Protein AF-A0A2G6JJT1-F1 (afdb_monomer_lite)

Secondary structure (DSSP, 8-state):
------B--SHHHHHHHHH-TT-EEEEEE-TTS-SHHHHHHHHHH--BTTEEEEEES-GGGS-HHHHHHHT--TTEEEEEEE-TTS-EEEEEEEEGGGGB-TTSSB-HHHHHHHHHHHTT-

pLDDT: mean 90.71, std 10.09, range [40.19, 97.75]

Foldseek 3Di:
DDQPQAEDPALVSVVVQQLQLQAKEKEFACCPPLRVLQQVCCSVPVDDPRYHYYYYPDPVRDDPVCCVQQVDDNFKMWIWAADPVSHIDTQHMDGSVQQADPVGTGDPVSSVVSSVSRDVD

Sequence (121 aa):
MEASMVFIANRAEFDAYLDDPDLTLLLCFDGQGRGRPIHDLAERKLKEPWRVVLLMDDVSLLRKQERENWGADNDGYIVLGVNLKGQRVFVESGGLDALSLARGGPSILRIRQAFARGDQA

Structure (mmCIF, N/CA/C/O backbone):
data_AF-A0A2G6JJT1-F1
#
_entry.id   A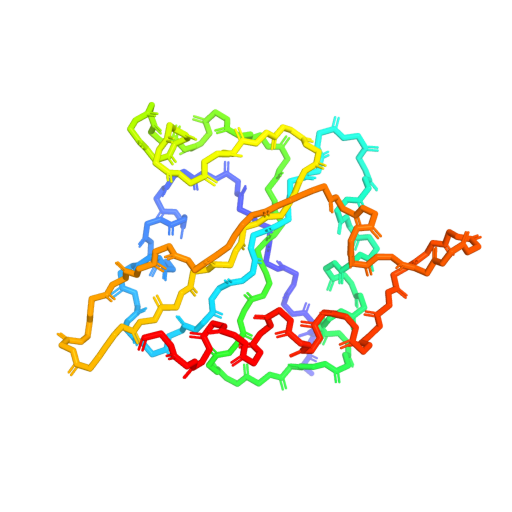F-A0A2G6JJT1-F1
#
loop_
_atom_site.group_PDB
_atom_site.id
_atom_site.type_symbol
_atom_site.label_atom_id
_atom_site.label_alt_id
_atom_site.label_comp_id
_atom_site.label_asym_id
_atom_site.label_entity_id
_atom_site.label_seq_id
_atom_site.pdbx_PDB_ins_code
_atom_site.Cartn_x
_atom_site.Cartn_y
_atom_site.Cartn_z
_atom_site.occupancy
_atom_site.B_iso_or_equiv
_atom_site.auth_seq_id
_atom_site.auth_comp_id
_atom_site.auth_asym_id
_atom_site.auth_atom_id
_atom_site.pdbx_PDB_model_num
ATOM 1 N N . MET A 1 1 ? -15.831 11.595 -12.457 1.00 40.41 1 MET A N 1
ATOM 2 C CA . MET A 1 1 ? -15.155 11.409 -11.158 1.00 40.41 1 MET A CA 1
ATOM 3 C C . MET A 1 1 ? -13.684 11.238 -11.447 1.00 40.41 1 MET A C 1
ATOM 5 O O . MET A 1 1 ? -13.323 10.275 -12.115 1.00 40.41 1 MET A O 1
ATOM 9 N N . GLU A 1 2 ? -12.886 12.227 -11.065 1.00 40.19 2 GLU A N 1
ATOM 10 C CA . GLU A 1 2 ? -11.435 12.226 -11.248 1.00 40.19 2 GLU A CA 1
ATOM 11 C C . GLU A 1 2 ? -10.800 11.074 -10.455 1.00 40.19 2 GLU A C 1
ATOM 13 O O . GLU A 1 2 ? -11.336 10.623 -9.437 1.00 40.19 2 GLU A O 1
ATOM 18 N N . ALA A 1 3 ? -9.694 10.533 -10.967 1.00 42.25 3 ALA A N 1
ATOM 19 C CA . ALA A 1 3 ? -8.867 9.608 -10.206 1.00 42.25 3 ALA A CA 1
ATOM 20 C C . ALA A 1 3 ? -8.355 10.369 -8.979 1.00 42.25 3 ALA A C 1
ATOM 22 O O . ALA A 1 3 ? -7.717 11.409 -9.131 1.00 42.25 3 ALA A O 1
ATOM 23 N N . SER A 1 4 ? -8.689 9.897 -7.779 1.00 51.88 4 SER A N 1
ATOM 24 C CA . SER A 1 4 ? -8.167 10.498 -6.559 1.00 51.88 4 SER A CA 1
ATOM 25 C C . SER A 1 4 ? -6.725 10.033 -6.450 1.00 51.88 4 SER A C 1
ATOM 27 O O . SER A 1 4 ? -6.482 8.898 -6.065 1.00 51.88 4 SER A O 1
ATOM 29 N N . MET A 1 5 ? -5.778 10.869 -6.871 1.00 69.94 5 MET A N 1
ATOM 30 C CA . MET A 1 5 ? -4.359 10.611 -6.647 1.00 69.94 5 MET A CA 1
ATOM 31 C C . MET A 1 5 ? -4.120 10.676 -5.139 1.00 69.94 5 MET A C 1
ATOM 33 O O . MET A 1 5 ? -4.139 11.770 -4.574 1.00 69.94 5 MET A O 1
ATOM 37 N N . VAL A 1 6 ? -3.954 9.528 -4.478 1.00 86.94 6 VAL A N 1
ATOM 38 C CA . VAL A 1 6 ? -3.702 9.513 -3.035 1.00 86.94 6 VAL A CA 1
ATOM 39 C C . VAL A 1 6 ? -2.204 9.622 -2.799 1.00 86.94 6 VAL A C 1
ATOM 41 O O . VAL A 1 6 ? -1.470 8.643 -2.656 1.00 86.94 6 VAL A O 1
ATOM 44 N N . PHE A 1 7 ? -1.766 10.873 -2.789 1.00 90.12 7 PHE A N 1
ATOM 45 C CA . PHE A 1 7 ? -0.439 11.258 -2.358 1.00 90.12 7 PHE A CA 1
ATOM 46 C C . PHE A 1 7 ? -0.464 11.582 -0.868 1.00 90.12 7 PHE A C 1
ATOM 48 O O . PHE A 1 7 ? -1.278 12.391 -0.427 1.00 90.12 7 PHE A O 1
ATOM 55 N N . ILE A 1 8 ? 0.426 10.963 -0.101 1.00 91.56 8 ILE A N 1
ATOM 56 C CA . ILE A 1 8 ? 0.543 11.204 1.334 1.00 91.56 8 ILE A CA 1
ATOM 57 C C . ILE A 1 8 ? 1.631 12.246 1.563 1.00 91.56 8 ILE A C 1
ATOM 59 O O . ILE A 1 8 ? 2.823 11.956 1.448 1.00 91.56 8 ILE A O 1
ATOM 63 N N . ALA A 1 9 ? 1.213 13.462 1.911 1.00 87.69 9 ALA A N 1
ATOM 64 C CA . ALA A 1 9 ? 2.130 14.576 2.140 1.00 87.69 9 ALA A CA 1
ATOM 65 C C . ALA A 1 9 ? 2.553 14.701 3.610 1.00 87.69 9 ALA A C 1
ATOM 67 O O . ALA A 1 9 ? 3.556 15.344 3.924 1.00 87.69 9 ALA A O 1
ATOM 68 N N . ASN A 1 10 ? 1.772 14.134 4.532 1.00 92.25 10 ASN A N 1
ATOM 69 C CA . ASN A 1 10 ? 2.032 14.249 5.959 1.00 92.25 10 ASN A CA 1
ATOM 70 C C . ASN A 1 10 ? 1.538 13.040 6.758 1.00 92.25 10 ASN A C 1
ATOM 72 O O . ASN A 1 10 ? 0.792 12.183 6.286 1.00 92.25 10 ASN A O 1
ATOM 76 N N . ARG A 1 11 ? 1.968 12.999 8.021 1.00 93.81 11 ARG A N 1
ATOM 77 C CA . ARG A 1 11 ? 1.665 11.900 8.930 1.00 93.81 11 ARG A CA 1
ATOM 78 C C . ARG A 1 11 ? 0.184 11.787 9.289 1.00 93.81 11 ARG A C 1
ATOM 80 O O . ARG A 1 11 ? -0.305 10.674 9.419 1.00 93.81 11 ARG A O 1
ATOM 87 N N . ALA A 1 12 ? -0.505 12.910 9.475 1.00 94.06 12 ALA A N 1
ATOM 88 C CA . ALA A 1 12 ? -1.899 12.902 9.911 1.00 94.06 12 ALA A CA 1
ATOM 89 C C . ALA A 1 12 ? -2.817 12.294 8.840 1.00 94.06 12 ALA A C 1
ATOM 91 O O . ALA A 1 12 ? -3.700 11.507 9.165 1.00 94.06 12 ALA A O 1
ATOM 92 N N . GLU A 1 13 ? -2.562 12.599 7.565 1.00 93.69 13 GLU A N 1
ATOM 93 C CA . GLU A 1 13 ? -3.230 11.948 6.433 1.00 93.69 13 GLU A CA 1
ATOM 94 C C . GLU A 1 13 ? -2.963 10.446 6.414 1.00 93.69 13 GLU A C 1
ATOM 96 O O . GLU A 1 13 ? -3.892 9.660 6.261 1.00 93.69 13 GLU A O 1
ATOM 101 N N . PHE A 1 14 ? -1.706 10.040 6.606 1.00 95.19 14 PHE A N 1
ATOM 102 C CA . PHE A 1 14 ? -1.356 8.625 6.644 1.00 95.19 14 PHE A CA 1
ATOM 103 C C . PHE A 1 14 ? -2.053 7.878 7.788 1.00 95.19 14 PHE A C 1
ATOM 105 O O . PHE A 1 14 ? -2.596 6.797 7.568 1.00 95.19 14 PHE A O 1
ATOM 112 N N . ASP A 1 15 ? -2.076 8.467 8.986 1.00 95.88 15 ASP A N 1
ATOM 113 C CA . ASP A 1 15 ? -2.732 7.887 10.160 1.00 95.88 15 ASP A CA 1
ATOM 114 C C . ASP A 1 15 ? -4.236 7.664 9.909 1.00 95.88 15 ASP A C 1
ATOM 116 O O . ASP A 1 15 ? -4.756 6.619 10.285 1.00 95.88 15 ASP A O 1
ATOM 120 N N . ALA A 1 16 ? -4.916 8.550 9.169 1.00 94.81 16 ALA A N 1
ATOM 121 C CA . ALA A 1 16 ? -6.323 8.353 8.807 1.00 94.81 16 ALA A CA 1
ATOM 122 C C . ALA A 1 16 ? -6.561 7.091 7.953 1.00 94.81 16 ALA A C 1
ATOM 124 O O . ALA A 1 16 ? -7.558 6.402 8.149 1.00 94.81 16 ALA A O 1
ATOM 125 N N . TYR A 1 17 ? -5.644 6.756 7.037 1.00 95.12 17 TYR A N 1
ATOM 126 C CA . TYR A 1 17 ? -5.723 5.503 6.274 1.00 95.12 17 TYR A CA 1
ATOM 127 C C . TYR A 1 17 ? -5.364 4.282 7.125 1.00 95.12 17 TYR A C 1
ATOM 129 O O . TYR A 1 17 ? -5.929 3.206 6.930 1.00 95.12 17 TYR A O 1
ATOM 137 N N . LEU A 1 18 ? -4.415 4.423 8.055 1.00 95.12 18 LEU A N 1
ATOM 138 C CA . LEU A 1 18 ? -4.038 3.335 8.959 1.00 95.12 18 LEU A CA 1
ATOM 139 C C . LEU A 1 18 ? -5.179 2.945 9.900 1.00 95.12 18 LEU A C 1
ATOM 141 O O . LEU A 1 18 ? -5.346 1.748 10.154 1.00 95.12 18 LEU A O 1
ATOM 145 N N . ASP A 1 19 ? -5.927 3.940 10.378 1.00 94.88 19 ASP A N 1
ATOM 146 C CA . ASP A 1 19 ? -7.032 3.793 11.327 1.00 94.88 19 ASP A CA 1
ATOM 147 C C . ASP A 1 19 ? -8.320 3.252 10.684 1.00 94.88 19 ASP A C 1
ATOM 149 O O . ASP A 1 19 ? -9.207 2.797 11.406 1.00 94.88 19 ASP A O 1
ATOM 153 N N . ASP A 1 20 ? -8.430 3.265 9.352 1.00 95.00 20 ASP A N 1
ATOM 154 C CA . ASP A 1 20 ? -9.573 2.692 8.641 1.00 95.00 20 ASP A CA 1
ATOM 155 C C . ASP A 1 20 ? -9.460 1.151 8.586 1.00 95.00 20 ASP A C 1
ATOM 157 O O . ASP A 1 20 ? -8.542 0.619 7.940 1.00 95.00 20 ASP A O 1
ATOM 161 N N . PRO A 1 21 ? -10.358 0.407 9.265 1.00 93.88 21 PRO A N 1
ATOM 162 C CA . PRO A 1 21 ? -10.291 -1.049 9.348 1.00 93.88 21 PRO A CA 1
ATOM 163 C C . PRO A 1 21 ? -10.811 -1.748 8.086 1.00 93.88 21 PRO A C 1
ATOM 165 O O . PRO A 1 21 ? -10.648 -2.961 7.965 1.00 93.88 21 PRO A O 1
ATOM 168 N N . ASP A 1 22 ? -11.422 -1.020 7.153 1.00 93.56 22 ASP A N 1
ATOM 169 C CA . ASP A 1 22 ? -11.990 -1.601 5.939 1.00 93.56 22 ASP A CA 1
ATOM 170 C C . ASP A 1 22 ? -11.007 -1.544 4.761 1.00 93.56 22 ASP A C 1
ATOM 172 O O . ASP A 1 22 ? -11.277 -2.110 3.703 1.00 93.56 22 ASP A O 1
ATOM 176 N N . LEU A 1 23 ? -9.854 -0.882 4.918 1.00 95.81 23 LEU A N 1
ATOM 177 C CA . LEU A 1 23 ? -8.903 -0.678 3.827 1.00 95.81 23 LEU A CA 1
ATOM 178 C C . LEU A 1 23 ? -7.758 -1.687 3.836 1.00 95.81 23 LEU A C 1
ATOM 180 O O . LEU A 1 23 ? -6.994 -1.775 4.797 1.00 95.81 23 LEU A O 1
ATOM 184 N N . THR A 1 24 ? -7.523 -2.326 2.698 1.00 96.81 24 THR A N 1
ATOM 185 C CA . THR A 1 24 ? -6.223 -2.891 2.334 1.00 96.81 24 THR A CA 1
ATOM 186 C C . THR A 1 24 ? -5.374 -1.803 1.681 1.00 96.81 24 THR A C 1
ATOM 188 O O . THR A 1 24 ? -5.781 -1.191 0.689 1.00 96.81 24 THR A O 1
ATOM 191 N N . LEU A 1 25 ? -4.170 -1.582 2.208 1.00 97.06 25 LEU A N 1
ATOM 192 C CA . LEU A 1 25 ? -3.264 -0.538 1.739 1.00 97.06 25 LEU A CA 1
ATOM 193 C C . LEU A 1 25 ? -2.072 -1.144 1.004 1.00 97.06 25 LEU A C 1
ATOM 195 O O . LEU A 1 25 ? -1.430 -2.076 1.490 1.00 97.06 25 LEU A O 1
ATOM 199 N N . LEU A 1 26 ? -1.736 -0.553 -0.137 1.00 97.00 26 LEU A N 1
ATOM 200 C CA . LEU A 1 26 ? -0.456 -0.742 -0.806 1.00 97.00 26 LEU A CA 1
ATOM 201 C C . LEU A 1 26 ? 0.303 0.584 -0.757 1.00 97.00 26 LEU A C 1
ATOM 203 O O . LEU A 1 26 ? -0.066 1.538 -1.437 1.00 97.00 26 LEU A O 1
ATOM 207 N N . LEU A 1 27 ? 1.363 0.645 0.040 1.00 95.88 27 LEU A N 1
ATOM 208 C CA . LEU A 1 27 ? 2.259 1.796 0.100 1.00 95.88 27 LEU A CA 1
ATOM 209 C C . LEU A 1 27 ? 3.310 1.645 -0.994 1.00 95.88 27 LEU A C 1
ATOM 211 O O . LEU A 1 27 ? 3.923 0.586 -1.105 1.00 95.88 27 LEU A O 1
ATOM 215 N N . CYS A 1 28 ? 3.530 2.685 -1.787 1.00 95.06 28 CYS A N 1
ATOM 216 C CA . CYS A 1 28 ? 4.623 2.778 -2.748 1.00 95.06 28 CYS A CA 1
ATOM 217 C C . CYS A 1 28 ? 5.501 3.968 -2.368 1.00 95.06 28 CYS A C 1
ATOM 219 O O . CYS A 1 28 ? 5.004 5.093 -2.286 1.00 95.06 28 CYS A O 1
ATOM 221 N N . PHE A 1 29 ? 6.794 3.727 -2.158 1.00 90.94 29 PHE A N 1
ATOM 222 C CA . PHE A 1 29 ? 7.745 4.786 -1.830 1.00 90.94 29 PHE A CA 1
ATOM 223 C C . PHE A 1 29 ? 8.369 5.349 -3.106 1.00 90.94 29 PHE A C 1
ATOM 225 O O . PHE A 1 29 ? 8.869 4.602 -3.946 1.00 90.94 29 PHE A O 1
ATOM 232 N N . ASP A 1 30 ? 8.322 6.668 -3.268 1.00 82.38 30 ASP A N 1
ATOM 233 C CA . ASP A 1 30 ? 8.697 7.364 -4.497 1.00 82.38 30 ASP A CA 1
ATOM 234 C C . ASP A 1 30 ? 10.005 8.150 -4.374 1.00 82.38 30 ASP A C 1
ATOM 236 O O . ASP A 1 30 ? 10.199 9.157 -5.052 1.00 82.38 30 ASP A O 1
ATOM 240 N N . GLY A 1 31 ? 10.961 7.668 -3.574 1.00 71.00 31 GLY A N 1
ATOM 241 C CA . GLY A 1 31 ? 12.242 8.355 -3.360 1.00 71.00 31 GLY A CA 1
ATOM 242 C C . GLY A 1 31 ? 13.059 8.608 -4.640 1.00 71.00 31 GLY A C 1
ATOM 243 O O . GLY A 1 31 ? 14.044 9.345 -4.608 1.00 71.00 31 GLY A O 1
ATOM 244 N N . GLN A 1 32 ? 12.672 7.999 -5.771 1.00 76.44 32 GLN A N 1
ATOM 245 C CA . GLN A 1 32 ? 13.291 8.169 -7.091 1.00 76.44 32 GLN A CA 1
ATOM 246 C C . GLN A 1 32 ? 12.284 8.226 -8.263 1.00 76.44 32 GLN A C 1
ATOM 248 O O . GLN A 1 32 ? 12.679 8.003 -9.409 1.00 76.44 32 GLN A O 1
ATOM 253 N N . GLY A 1 33 ? 10.991 8.475 -8.022 1.00 78.88 33 GLY A N 1
ATOM 254 C CA . GLY A 1 33 ? 9.982 8.529 -9.098 1.00 78.88 33 GLY A CA 1
ATOM 255 C C . GLY A 1 33 ? 9.528 7.161 -9.644 1.00 78.88 33 GLY A C 1
ATOM 256 O O . GLY A 1 33 ? 8.869 7.090 -10.687 1.00 78.88 33 GLY A O 1
ATOM 257 N N . ARG A 1 34 ? 9.919 6.056 -8.991 1.00 82.19 34 ARG A N 1
ATOM 258 C CA . ARG A 1 34 ? 9.618 4.676 -9.415 1.00 82.19 34 ARG A CA 1
ATOM 259 C C . ARG A 1 34 ? 8.285 4.143 -8.892 1.00 82.19 34 ARG A C 1
ATOM 261 O O . ARG A 1 34 ? 7.739 3.216 -9.493 1.00 82.19 34 ARG A O 1
ATOM 268 N N . GLY A 1 35 ? 7.747 4.718 -7.819 1.00 89.19 35 GLY A N 1
ATOM 269 C CA . GLY A 1 35 ? 6.468 4.309 -7.236 1.00 89.19 35 GLY A CA 1
ATOM 270 C C . GLY A 1 35 ? 5.283 4.823 -8.050 1.00 89.19 35 GLY A C 1
ATOM 271 O O . GLY A 1 35 ? 4.273 4.132 -8.209 1.00 89.19 35 GLY A O 1
ATOM 272 N N . ARG A 1 36 ? 5.427 6.009 -8.653 1.00 91.44 36 ARG A N 1
ATOM 273 C CA . ARG A 1 36 ? 4.342 6.686 -9.372 1.00 91.44 36 ARG A CA 1
ATOM 274 C C . ARG A 1 36 ? 3.701 5.865 -10.503 1.00 91.44 36 ARG A C 1
ATOM 276 O O . ARG A 1 36 ? 2.474 5.782 -10.533 1.00 91.44 36 ARG A O 1
ATOM 283 N N . PRO A 1 37 ? 4.444 5.185 -11.401 1.00 92.44 37 PRO A N 1
ATOM 284 C CA . PRO A 1 37 ? 3.822 4.356 -12.437 1.00 92.44 37 PRO A CA 1
ATOM 285 C C . PRO A 1 37 ? 2.976 3.200 -11.880 1.00 92.44 37 PRO A C 1
ATOM 287 O O . PRO A 1 37 ? 1.977 2.819 -12.493 1.00 92.44 37 PRO A O 1
ATOM 290 N N . ILE A 1 38 ? 3.376 2.626 -10.739 1.00 94.00 38 ILE A N 1
ATOM 291 C CA . ILE A 1 38 ? 2.647 1.545 -10.062 1.00 94.00 38 ILE A CA 1
ATOM 292 C C . ILE A 1 38 ? 1.342 2.091 -9.480 1.00 94.00 38 ILE A C 1
ATOM 294 O O . ILE A 1 38 ? 0.283 1.528 -9.772 1.00 94.00 38 ILE A O 1
ATOM 298 N N . HIS A 1 39 ? 1.414 3.212 -8.754 1.00 93.94 39 HIS A N 1
ATOM 299 C CA . HIS A 1 39 ? 0.249 3.945 -8.253 1.00 93.94 39 HIS A CA 1
ATOM 300 C C . HIS A 1 39 ? -0.742 4.264 -9.380 1.00 93.94 39 HIS A C 1
ATOM 302 O O . HIS A 1 39 ? -1.897 3.839 -9.337 1.00 93.94 39 HIS A O 1
ATOM 308 N N . ASP A 1 40 ? -0.274 4.907 -10.450 1.00 92.81 40 ASP A N 1
ATOM 309 C CA . ASP A 1 40 ? -1.131 5.340 -11.556 1.00 92.81 40 ASP A CA 1
ATOM 310 C C . ASP A 1 40 ? -1.789 4.159 -12.287 1.00 92.81 40 ASP A C 1
ATOM 312 O O . ASP A 1 40 ? -2.932 4.246 -12.755 1.00 92.81 40 ASP A O 1
ATOM 316 N N . LEU A 1 41 ? -1.081 3.028 -12.414 1.00 93.75 41 LEU A N 1
ATOM 317 C CA . LEU A 1 41 ? -1.663 1.828 -13.006 1.00 93.75 41 LEU A CA 1
ATOM 318 C C . LEU A 1 41 ? -2.756 1.241 -12.111 1.00 93.75 41 LEU A C 1
ATOM 320 O O . LEU A 1 41 ? -3.812 0.871 -12.634 1.00 93.75 41 LEU A O 1
ATOM 324 N N . ALA A 1 42 ? -2.493 1.132 -10.808 1.00 92.62 42 ALA A N 1
ATOM 325 C CA . ALA A 1 42 ? -3.414 0.554 -9.842 1.00 92.62 42 ALA A CA 1
ATOM 326 C C . ALA A 1 42 ? -4.704 1.373 -9.747 1.00 92.62 42 ALA A C 1
ATOM 328 O O . ALA A 1 42 ? -5.776 0.826 -9.995 1.00 92.62 42 ALA A O 1
ATOM 329 N N . GLU A 1 43 ? -4.603 2.687 -9.546 1.00 91.06 43 GLU A N 1
ATOM 330 C CA . GLU A 1 43 ? -5.758 3.593 -9.473 1.00 91.06 43 GLU A CA 1
ATOM 331 C C . GLU A 1 43 ? -6.635 3.530 -10.728 1.00 91.06 43 GLU A C 1
ATOM 333 O O . GLU A 1 43 ? -7.864 3.578 -10.676 1.00 91.06 43 GLU A O 1
ATOM 338 N N . ARG A 1 44 ? -6.021 3.369 -11.903 1.00 91.00 44 ARG A N 1
ATOM 339 C CA . ARG A 1 44 ? -6.764 3.299 -13.166 1.00 91.00 44 ARG A CA 1
ATOM 340 C C . ARG A 1 44 ? -7.439 1.948 -13.405 1.00 91.00 44 ARG A C 1
ATOM 342 O O . ARG A 1 44 ? -8.363 1.877 -14.217 1.00 91.00 44 ARG A O 1
ATOM 349 N N . LYS A 1 45 ? -6.926 0.858 -12.828 1.00 92.88 45 LYS A N 1
ATOM 350 C CA . LYS A 1 45 ? -7.287 -0.512 -13.243 1.00 92.88 45 LYS A CA 1
ATOM 351 C C . LYS A 1 45 ? -7.814 -1.414 -12.133 1.00 92.88 45 LYS A C 1
ATOM 353 O O . LYS A 1 45 ? -8.406 -2.437 -12.461 1.00 92.88 45 LYS A O 1
ATOM 358 N N . LEU A 1 46 ? -7.582 -1.072 -10.872 1.00 89.88 46 LEU A N 1
ATOM 359 C CA . LEU A 1 46 ? -7.869 -1.895 -9.695 1.00 89.88 46 LEU A CA 1
ATOM 360 C C . LEU A 1 46 ? -8.642 -1.116 -8.616 1.00 89.88 46 LEU A C 1
ATOM 362 O O . LEU A 1 46 ? -8.620 -1.515 -7.457 1.00 89.88 46 LEU A O 1
ATOM 366 N N . LYS A 1 47 ? -9.292 -0.007 -8.990 1.00 85.44 47 LYS A N 1
ATOM 367 C CA . LYS A 1 47 ? -10.021 0.865 -8.069 1.00 85.44 47 LYS A CA 1
ATOM 368 C C . LYS A 1 47 ? -11.206 0.133 -7.445 1.00 85.44 47 LYS A C 1
ATOM 370 O O . LYS A 1 47 ? -12.210 -0.091 -8.115 1.00 85.44 47 LYS A O 1
ATOM 375 N N . GLU A 1 48 ? -11.083 -0.176 -6.164 1.00 90.50 48 GLU A N 1
ATOM 376 C CA . GLU A 1 48 ? -12.137 -0.743 -5.326 1.00 90.50 48 GLU A CA 1
ATOM 377 C C . GLU A 1 48 ? -12.256 0.111 -4.054 1.00 90.50 48 GLU A C 1
ATOM 379 O O . GLU A 1 48 ? -11.239 0.632 -3.596 1.00 90.50 48 GLU A O 1
ATOM 384 N N . PRO A 1 49 ? -13.448 0.256 -3.446 1.00 89.94 49 PRO A N 1
ATOM 385 C CA . PRO A 1 49 ? -13.627 1.080 -2.245 1.00 89.94 49 PRO A CA 1
ATOM 386 C C . PRO A 1 49 ? -12.732 0.696 -1.057 1.00 89.94 49 PRO A C 1
ATOM 388 O O . PRO A 1 49 ? -12.401 1.557 -0.254 1.00 89.94 49 PRO A O 1
ATOM 391 N N . TRP A 1 50 ? -12.344 -0.578 -0.957 1.00 92.75 50 TRP A N 1
ATOM 392 C CA . TRP A 1 50 ? -11.558 -1.138 0.150 1.00 92.75 50 TRP A CA 1
ATOM 393 C C . TRP A 1 50 ? -10.078 -1.368 -0.195 1.00 92.75 50 TRP A C 1
ATOM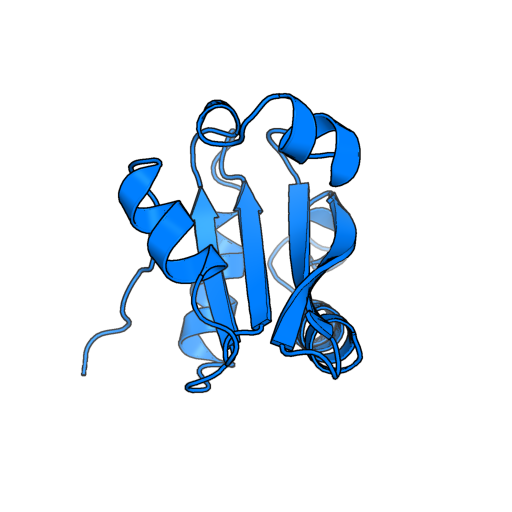 395 O O . TRP A 1 50 ? -9.342 -1.946 0.598 1.00 92.75 50 TRP A O 1
ATOM 405 N N . ARG A 1 51 ? -9.614 -0.973 -1.387 1.00 94.75 51 ARG A N 1
ATOM 406 C CA . ARG A 1 51 ? -8.205 -1.106 -1.792 1.00 94.75 51 ARG A CA 1
ATOM 407 C C . ARG A 1 51 ? -7.662 0.247 -2.192 1.00 94.75 51 ARG A C 1
ATOM 409 O O . ARG A 1 51 ? -8.115 0.825 -3.176 1.00 94.75 51 ARG A O 1
ATOM 416 N N . VAL A 1 52 ? -6.654 0.709 -1.467 1.00 95.62 52 VAL A N 1
ATOM 417 C CA . VAL A 1 52 ? -6.058 2.024 -1.697 1.00 95.62 52 VAL A CA 1
ATOM 418 C C . VAL A 1 52 ? -4.565 1.870 -1.944 1.00 95.62 52 VAL A C 1
ATOM 420 O O . VAL A 1 52 ? -3.861 1.210 -1.177 1.00 95.62 52 VAL A O 1
ATOM 423 N N . VAL A 1 53 ? -4.075 2.479 -3.027 1.00 95.19 53 VAL A N 1
ATOM 424 C CA . VAL A 1 53 ? -2.637 2.684 -3.214 1.00 95.19 53 VAL A CA 1
ATOM 425 C C . VAL A 1 53 ? -2.261 4.054 -2.680 1.00 95.19 53 VAL A C 1
ATOM 427 O O . VAL A 1 53 ? -2.816 5.057 -3.111 1.00 95.19 53 VAL A O 1
ATOM 430 N N . LEU A 1 54 ? -1.292 4.090 -1.772 1.00 95.12 54 LEU A N 1
ATOM 431 C CA . LEU A 1 54 ? -0.727 5.319 -1.232 1.00 95.12 54 LEU A CA 1
ATOM 432 C C . LEU A 1 54 ? 0.647 5.546 -1.853 1.00 95.12 54 LEU A C 1
ATOM 434 O O . LEU A 1 54 ? 1.518 4.678 -1.764 1.00 95.12 54 LEU A O 1
ATOM 438 N N . LEU A 1 55 ? 0.847 6.708 -2.470 1.00 94.31 55 LEU A N 1
ATOM 439 C CA . LEU A 1 55 ? 2.163 7.142 -2.929 1.00 94.31 55 LEU A CA 1
ATOM 440 C C . LEU A 1 55 ? 2.807 8.033 -1.860 1.00 94.31 55 LEU A C 1
ATOM 442 O O . LEU A 1 55 ? 2.201 9.013 -1.424 1.00 94.31 55 LEU A O 1
ATOM 446 N N . MET A 1 56 ? 4.023 7.687 -1.442 1.00 92.44 56 MET A N 1
ATOM 447 C CA . MET A 1 56 ? 4.785 8.397 -0.413 1.00 92.44 56 MET A CA 1
ATOM 448 C C . MET A 1 56 ? 6.169 8.782 -0.935 1.00 92.44 56 MET A C 1
ATOM 450 O O . MET A 1 56 ? 6.995 7.906 -1.164 1.00 92.44 56 MET A O 1
ATOM 454 N N . ASP A 1 57 ? 6.469 10.074 -1.047 1.00 88.25 57 ASP A N 1
ATOM 455 C CA . ASP A 1 57 ? 7.796 10.534 -1.503 1.00 88.25 57 ASP A CA 1
ATOM 456 C C . ASP A 1 57 ? 8.880 10.406 -0.421 1.00 88.25 57 ASP A C 1
ATOM 458 O O . ASP A 1 57 ? 10.072 10.382 -0.729 1.00 88.25 57 ASP A O 1
ATOM 462 N N . ASP A 1 58 ? 8.479 10.328 0.851 1.00 85.25 58 ASP A N 1
ATOM 463 C CA . ASP A 1 58 ? 9.397 10.328 1.986 1.00 85.25 58 ASP A CA 1
ATOM 464 C C . ASP A 1 58 ? 9.034 9.258 3.023 1.00 85.25 58 ASP A C 1
ATOM 466 O O . ASP A 1 58 ? 8.031 9.350 3.740 1.00 85.25 58 ASP A O 1
ATOM 470 N N . VAL A 1 59 ? 9.900 8.248 3.159 1.00 88.06 59 VAL A N 1
ATOM 471 C CA . VAL A 1 59 ? 9.761 7.203 4.182 1.00 88.06 59 VAL A CA 1
ATOM 472 C C . VAL A 1 59 ? 9.877 7.762 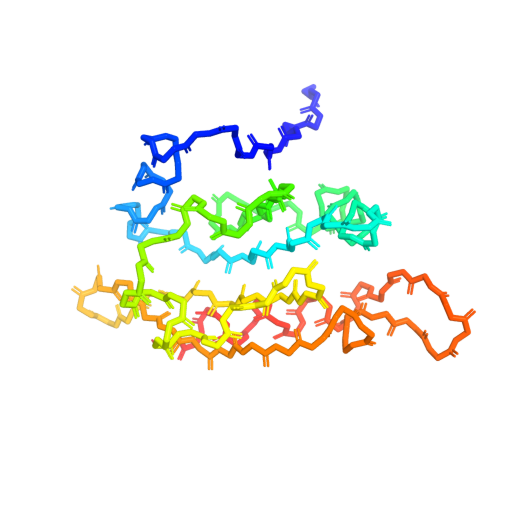5.607 1.00 88.06 59 VAL A C 1
ATOM 474 O O . VAL A 1 59 ? 9.486 7.091 6.560 1.00 88.06 59 VAL A O 1
ATOM 477 N N . SER A 1 60 ? 10.400 8.980 5.798 1.00 88.62 60 SER A N 1
ATOM 478 C CA . SER A 1 60 ? 10.507 9.625 7.114 1.00 88.62 60 SER A CA 1
ATOM 479 C C . SER A 1 60 ? 9.148 9.921 7.763 1.00 88.62 60 SER A C 1
ATOM 481 O O . SER A 1 60 ? 9.073 10.059 8.985 1.00 88.62 60 SER A O 1
ATOM 483 N N . LEU A 1 61 ? 8.067 9.921 6.975 1.00 90.31 61 LEU A N 1
ATOM 484 C CA . LEU A 1 61 ? 6.687 9.974 7.466 1.00 90.31 61 LEU A CA 1
ATOM 485 C C . LEU A 1 61 ? 6.317 8.751 8.321 1.00 90.31 61 LEU A C 1
ATOM 487 O O . LEU A 1 61 ? 5.405 8.810 9.151 1.00 90.31 61 LEU A O 1
ATOM 491 N N . LEU A 1 62 ? 7.030 7.639 8.154 1.00 92.81 62 LEU A N 1
ATOM 492 C CA . LEU A 1 62 ? 6.881 6.468 9.002 1.00 92.81 62 LEU A CA 1
ATOM 493 C C . LEU A 1 62 ? 7.641 6.651 10.317 1.00 92.81 62 LEU A C 1
ATOM 495 O O . LEU A 1 62 ? 8.809 7.057 10.358 1.00 92.81 62 LEU A O 1
ATOM 499 N N . ARG A 1 63 ? 7.005 6.261 11.423 1.00 94.69 63 ARG A N 1
ATOM 500 C CA . ARG A 1 63 ? 7.667 6.189 12.728 1.00 94.69 63 ARG A CA 1
ATOM 501 C C . ARG A 1 63 ? 8.810 5.185 12.632 1.00 94.69 63 ARG A C 1
ATOM 503 O O . ARG A 1 63 ? 8.750 4.209 11.888 1.00 94.69 63 ARG A O 1
ATOM 510 N N . LYS A 1 64 ? 9.852 5.382 13.442 1.00 93.94 64 LYS A N 1
ATOM 511 C CA . LYS A 1 64 ? 11.007 4.468 13.496 1.00 93.94 64 LYS A CA 1
ATOM 512 C C . LYS A 1 64 ? 10.576 2.999 13.632 1.00 93.94 64 LYS A C 1
ATOM 514 O O . LYS A 1 64 ? 11.029 2.172 12.853 1.00 93.94 64 LYS A O 1
ATOM 519 N N . GLN A 1 65 ? 9.646 2.720 14.546 1.00 93.94 65 GLN A N 1
ATOM 520 C CA . GLN A 1 65 ? 9.143 1.367 14.782 1.00 93.94 65 GLN A CA 1
ATOM 521 C C . GLN A 1 65 ? 8.420 0.772 13.567 1.00 93.94 65 GLN A C 1
ATOM 523 O O . GLN A 1 65 ? 8.534 -0.419 13.317 1.00 93.94 65 GLN A O 1
ATOM 528 N N . GLU A 1 66 ? 7.682 1.576 12.803 1.00 94.56 66 GLU A N 1
ATOM 529 C CA . GLU A 1 66 ? 6.983 1.103 11.602 1.00 94.56 66 GLU A CA 1
ATOM 530 C C . GLU A 1 66 ? 7.974 0.766 10.498 1.00 94.56 66 GLU A C 1
ATOM 532 O O . GLU A 1 66 ? 7.862 -0.284 9.881 1.00 94.56 66 GLU A O 1
ATOM 537 N N . ARG A 1 67 ? 8.998 1.605 10.303 1.00 92.88 67 ARG A N 1
ATOM 538 C CA . ARG A 1 67 ? 10.063 1.315 9.335 1.00 92.88 67 ARG A CA 1
ATOM 539 C C . ARG A 1 67 ? 10.791 0.023 9.665 1.00 92.88 67 ARG A C 1
ATOM 541 O O . ARG A 1 67 ? 11.030 -0.778 8.771 1.00 92.88 67 ARG A O 1
ATOM 548 N N . GLU A 1 68 ? 11.108 -0.184 10.940 1.00 91.75 68 GLU A N 1
ATOM 549 C CA . GLU A 1 68 ? 11.765 -1.404 11.416 1.00 91.75 68 GLU A CA 1
ATOM 550 C C . GLU A 1 68 ? 10.850 -2.629 11.285 1.00 91.75 68 GLU A C 1
ATOM 552 O O . GLU A 1 68 ? 11.286 -3.662 10.785 1.00 91.75 68 GLU A O 1
ATOM 557 N N . ASN A 1 69 ? 9.576 -2.510 11.671 1.00 92.56 69 ASN A N 1
ATOM 558 C CA . ASN A 1 69 ? 8.624 -3.621 11.629 1.00 92.56 69 ASN A CA 1
ATOM 559 C C . ASN A 1 69 ? 8.228 -4.014 10.205 1.00 92.56 69 ASN A C 1
ATOM 561 O O . ASN A 1 69 ? 7.985 -5.188 9.945 1.00 92.56 69 ASN A O 1
ATOM 565 N N . TRP A 1 70 ? 8.100 -3.040 9.307 1.00 94.12 70 TRP A N 1
ATOM 566 C CA . TRP A 1 70 ? 7.613 -3.259 7.945 1.00 94.12 70 TRP A CA 1
ATOM 567 C C . TRP A 1 70 ? 8.753 -3.382 6.929 1.00 94.12 70 TRP A C 1
ATOM 569 O O . TRP A 1 70 ? 8.513 -3.699 5.766 1.00 94.12 70 TRP A O 1
ATOM 579 N N . GLY A 1 71 ? 9.997 -3.130 7.349 1.00 88.31 71 GLY A N 1
ATOM 580 C CA . GLY A 1 71 ? 11.157 -3.113 6.459 1.00 88.31 71 GLY A CA 1
ATOM 581 C C . GLY A 1 71 ? 11.057 -2.019 5.396 1.00 88.31 71 GLY A C 1
ATOM 582 O O . GLY A 1 71 ? 11.353 -2.273 4.235 1.00 88.31 71 GLY A O 1
ATOM 583 N N . ALA A 1 72 ? 10.582 -0.829 5.774 1.00 88.31 72 ALA A N 1
ATOM 584 C CA . ALA A 1 72 ? 10.358 0.264 4.834 1.00 88.31 72 ALA A CA 1
ATOM 585 C C . ALA A 1 72 ? 11.679 0.865 4.336 1.00 88.31 72 ALA A C 1
ATOM 587 O O . ALA A 1 72 ? 12.504 1.317 5.137 1.00 88.31 72 ALA A O 1
ATOM 588 N N . ASP A 1 73 ? 11.834 0.945 3.018 1.00 82.88 73 ASP A N 1
ATOM 589 C CA . ASP A 1 73 ? 12.934 1.622 2.339 1.00 82.88 73 ASP A CA 1
ATOM 590 C C . ASP A 1 73 ? 12.403 2.687 1.356 1.00 82.88 73 ASP A C 1
ATOM 592 O O . ASP A 1 73 ? 11.205 2.790 1.099 1.00 82.88 73 ASP A O 1
ATOM 596 N N . ASN A 1 74 ? 13.297 3.530 0.831 1.00 80.19 74 ASN A N 1
ATOM 597 C CA . ASN A 1 74 ? 12.931 4.614 -0.093 1.00 80.19 74 ASN A CA 1
ATOM 598 C C . ASN A 1 74 ? 12.620 4.132 -1.526 1.00 80.19 74 ASN A C 1
ATOM 600 O O . ASN A 1 74 ? 12.438 4.964 -2.416 1.00 80.19 74 ASN A O 1
ATOM 604 N N . ASP A 1 75 ? 12.610 2.821 -1.774 1.00 85.12 75 ASP A N 1
ATOM 605 C CA . ASP A 1 75 ? 12.503 2.233 -3.112 1.00 85.12 75 ASP A CA 1
ATOM 606 C C . ASP A 1 75 ? 11.736 0.900 -3.108 1.00 85.12 75 ASP A C 1
ATOM 608 O O . ASP A 1 75 ? 12.056 -0.082 -3.792 1.00 85.12 75 ASP A O 1
ATOM 612 N N . GLY A 1 76 ? 10.688 0.876 -2.301 1.00 93.25 76 GLY A N 1
ATOM 613 C CA . GLY A 1 76 ? 9.964 -0.338 -2.005 1.00 93.25 76 GLY A CA 1
ATOM 614 C C . GLY A 1 76 ? 8.470 -0.141 -2.003 1.00 93.25 76 GLY A C 1
ATOM 615 O O . GLY A 1 76 ? 7.925 0.939 -2.251 1.00 93.25 76 GLY A O 1
ATOM 616 N N . TYR A 1 77 ? 7.802 -1.239 -1.704 1.00 95.50 77 TYR A N 1
ATOM 617 C CA . TYR A 1 77 ? 6.396 -1.257 -1.387 1.00 95.50 77 TYR A CA 1
ATOM 618 C C . TYR A 1 77 ? 6.170 -1.976 -0.067 1.00 95.50 77 TYR A C 1
ATOM 620 O O . TYR A 1 77 ? 6.966 -2.820 0.353 1.00 95.50 77 TYR A O 1
ATOM 628 N N . ILE A 1 78 ? 5.048 -1.651 0.561 1.00 97.06 78 ILE A N 1
ATOM 629 C CA . ILE A 1 78 ? 4.531 -2.357 1.729 1.00 97.06 78 ILE A CA 1
ATOM 630 C C . ILE A 1 78 ? 3.066 -2.668 1.472 1.00 97.06 78 ILE A C 1
ATOM 632 O O . ILE A 1 78 ? 2.323 -1.816 0.986 1.00 97.06 78 ILE A O 1
ATOM 636 N N . VAL A 1 79 ? 2.640 -3.869 1.843 1.00 97.62 79 VAL A N 1
ATOM 637 C CA . VAL A 1 79 ? 1.225 -4.228 1.913 1.00 97.62 79 VAL A CA 1
ATOM 638 C C . VAL A 1 79 ? 0.809 -4.291 3.369 1.00 97.62 79 VAL A C 1
ATOM 640 O O . VAL A 1 79 ? 1.404 -5.021 4.170 1.00 97.62 79 VAL A O 1
ATOM 643 N N . LEU A 1 80 ? -0.244 -3.548 3.693 1.00 97.75 80 LEU A N 1
ATOM 644 C CA . LEU A 1 80 ? -0.904 -3.618 4.984 1.00 97.75 80 LEU A CA 1
ATOM 645 C C . LEU A 1 80 ? -2.331 -4.131 4.794 1.00 97.75 80 LEU A C 1
ATOM 647 O O . LEU A 1 80 ? -3.116 -3.555 4.042 1.00 97.75 80 LEU A O 1
ATOM 651 N N . GLY A 1 81 ? -2.661 -5.205 5.501 1.00 97.06 81 GLY A N 1
ATOM 652 C CA . GLY A 1 81 ? -4.008 -5.764 5.572 1.00 97.06 81 GLY A CA 1
ATOM 653 C C . GLY A 1 81 ? -4.687 -5.410 6.890 1.00 97.06 81 GLY A C 1
ATOM 654 O O . GLY A 1 81 ? -4.151 -4.630 7.691 1.00 97.06 81 GLY A O 1
ATOM 655 N N . VAL A 1 82 ? -5.850 -6.007 7.122 1.00 96.19 82 VAL A N 1
ATOM 656 C CA . VAL A 1 82 ? -6.573 -5.941 8.394 1.00 96.19 82 VAL A CA 1
ATOM 657 C C . VAL A 1 82 ? -6.988 -7.354 8.779 1.00 96.19 82 VAL A C 1
ATOM 659 O O . VAL A 1 82 ? -7.607 -8.050 7.983 1.00 96.19 82 VAL A O 1
ATOM 662 N N . ASN A 1 83 ? -6.634 -7.780 9.991 1.00 94.44 83 ASN A N 1
ATOM 663 C CA . ASN A 1 83 ? -6.960 -9.123 10.467 1.00 94.44 83 ASN A CA 1
ATOM 664 C C . ASN A 1 83 ? -8.434 -9.245 10.900 1.00 94.44 83 ASN A C 1
ATOM 666 O O . ASN A 1 83 ? -9.147 -8.254 11.054 1.00 94.44 83 ASN A O 1
ATOM 670 N N . LEU A 1 84 ? -8.881 -10.462 11.234 1.00 91.44 84 LEU A N 1
ATOM 671 C CA . LEU A 1 84 ? -10.255 -10.736 11.705 1.00 91.44 84 LEU A CA 1
ATOM 672 C C . LEU A 1 84 ? -10.690 -9.965 12.969 1.00 91.44 84 LEU A C 1
ATOM 674 O O . LEU A 1 84 ? -11.869 -9.974 13.318 1.00 91.44 84 LEU A O 1
ATOM 678 N N . LYS A 1 85 ? -9.756 -9.334 13.690 1.00 93.19 85 LYS A N 1
ATOM 679 C CA . LYS A 1 85 ? -10.042 -8.483 14.855 1.00 93.19 85 LYS A CA 1
ATOM 680 C C . LYS A 1 85 ? -10.156 -7.000 14.486 1.00 93.19 85 LYS A C 1
ATOM 682 O O . LYS A 1 85 ? -10.245 -6.176 15.392 1.00 93.19 85 LYS A O 1
ATOM 687 N N . GLY A 1 86 ? -10.112 -6.655 13.198 1.00 90.62 86 GLY A N 1
ATOM 688 C CA . GLY A 1 86 ? -10.120 -5.272 12.728 1.00 90.62 86 GLY A CA 1
ATOM 689 C C . GLY A 1 86 ? -8.796 -4.544 12.969 1.00 90.62 86 GLY A C 1
ATOM 690 O O . GLY A 1 86 ? -8.783 -3.322 13.053 1.00 90.62 86 GLY A O 1
ATOM 691 N N . GLN A 1 87 ? -7.682 -5.266 13.148 1.00 92.88 87 GLN A N 1
ATOM 692 C CA . GLN A 1 87 ? -6.384 -4.654 13.438 1.00 92.88 87 GLN A CA 1
ATOM 693 C C . GLN A 1 87 ? -5.507 -4.607 12.191 1.00 92.88 87 GLN A C 1
ATOM 695 O O . GLN A 1 87 ? -5.322 -5.623 11.517 1.00 92.88 87 GLN A O 1
ATOM 700 N N . ARG A 1 88 ? -4.908 -3.440 11.941 1.00 94.81 88 ARG A N 1
ATOM 701 C CA . ARG A 1 88 ? -3.889 -3.224 10.912 1.00 94.81 88 ARG A CA 1
ATOM 702 C C . ARG A 1 88 ? -2.710 -4.176 11.115 1.00 94.81 88 ARG A C 1
ATOM 704 O O . ARG A 1 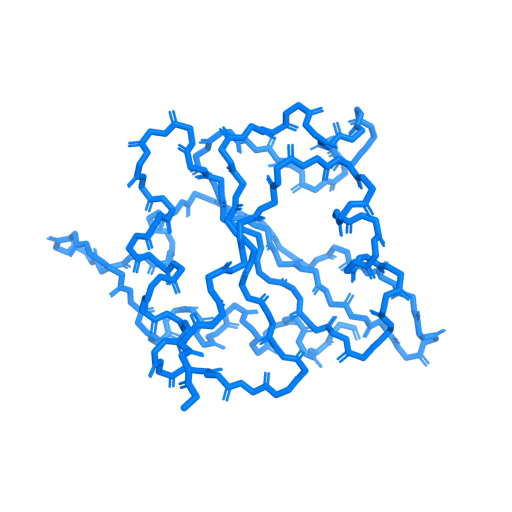88 ? -2.113 -4.208 12.193 1.00 94.81 88 ARG A O 1
ATOM 711 N N . VAL A 1 89 ? -2.348 -4.916 10.073 1.00 95.69 89 VAL A N 1
ATOM 712 C CA . VAL A 1 89 ? -1.226 -5.862 10.104 1.00 95.69 89 VAL A CA 1
ATOM 713 C C . VAL A 1 89 ? -0.314 -5.681 8.899 1.00 95.69 89 VAL A C 1
ATOM 715 O O . VAL A 1 89 ? -0.760 -5.409 7.785 1.00 95.69 89 VAL A O 1
ATOM 718 N N . PHE A 1 90 ? 0.984 -5.838 9.142 1.00 96.75 90 PHE A N 1
ATOM 719 C CA . PHE A 1 90 ? 1.982 -5.939 8.088 1.00 96.75 90 PHE A CA 1
ATOM 720 C C . PHE A 1 90 ? 1.884 -7.304 7.413 1.00 96.75 90 PHE A C 1
ATOM 722 O O . PHE A 1 90 ? 1.879 -8.324 8.101 1.00 96.75 90 PHE A O 1
ATOM 729 N N . VAL A 1 91 ? 1.819 -7.309 6.083 1.00 97.12 91 VAL A N 1
ATOM 730 C CA . VAL A 1 91 ? 1.676 -8.537 5.291 1.00 97.12 91 VAL A CA 1
ATOM 731 C C . VAL A 1 91 ? 2.963 -8.854 4.552 1.00 97.12 91 VAL A C 1
ATOM 733 O O . VAL A 1 91 ? 3.494 -9.956 4.671 1.00 97.12 91 VAL A O 1
ATOM 736 N N . GLU A 1 92 ? 3.476 -7.891 3.792 1.00 95.62 92 GLU A N 1
ATOM 737 C CA . GLU A 1 92 ? 4.722 -8.047 3.047 1.00 95.62 92 GLU A CA 1
ATOM 738 C C . GLU A 1 92 ? 5.360 -6.699 2.713 1.00 95.62 92 GLU A C 1
ATOM 740 O O . GLU A 1 92 ? 4.697 -5.658 2.698 1.00 95.62 92 GLU A O 1
ATOM 745 N N . SER A 1 93 ? 6.647 -6.748 2.384 1.00 95.75 93 SER A N 1
ATOM 746 C CA . SER A 1 93 ? 7.384 -5.665 1.743 1.00 95.75 93 SER A CA 1
ATOM 747 C C . SER A 1 93 ? 8.376 -6.209 0.721 1.00 95.75 93 SER A C 1
ATOM 749 O O . SER A 1 93 ? 8.691 -7.403 0.688 1.00 95.75 93 SER A O 1
ATOM 751 N N . GLY A 1 94 ? 8.859 -5.330 -0.149 1.00 94.38 94 GLY A N 1
ATOM 752 C CA . GLY A 1 94 ? 9.926 -5.634 -1.095 1.00 94.38 94 GLY A CA 1
ATOM 753 C C . GLY A 1 94 ? 10.229 -4.452 -2.006 1.00 94.38 94 GLY A C 1
ATOM 754 O O . GLY A 1 94 ? 9.583 -3.414 -1.917 1.00 94.38 94 GLY A O 1
ATOM 755 N N . GLY A 1 95 ? 11.187 -4.619 -2.917 1.00 93.44 95 GLY A N 1
ATOM 756 C CA . GLY A 1 95 ? 11.500 -3.593 -3.914 1.00 93.44 95 GLY A CA 1
ATOM 757 C C . GLY A 1 95 ? 10.389 -3.421 -4.956 1.00 93.44 95 GLY A C 1
ATOM 758 O O . GLY A 1 95 ? 9.662 -4.369 -5.274 1.00 93.44 95 GLY A O 1
ATOM 759 N N . LEU A 1 96 ? 10.296 -2.233 -5.557 1.00 92.56 96 LEU A N 1
ATOM 760 C CA . LEU A 1 96 ? 9.296 -1.925 -6.597 1.00 92.56 96 LEU A CA 1
ATOM 761 C C . LEU A 1 96 ? 9.408 -2.808 -7.859 1.00 92.56 96 LEU A C 1
ATOM 763 O O . LEU A 1 96 ? 8.427 -2.995 -8.589 1.00 92.56 96 LEU A O 1
ATOM 767 N N . ASP A 1 97 ? 10.563 -3.430 -8.100 1.00 92.50 97 ASP A N 1
ATOM 768 C CA . ASP A 1 97 ? 10.756 -4.405 -9.184 1.00 92.50 97 ASP A CA 1
ATOM 769 C C . ASP A 1 97 ? 9.851 -5.640 -9.038 1.00 92.50 97 ASP A C 1
ATOM 771 O O . ASP A 1 97 ? 9.421 -6.237 -10.034 1.00 92.50 97 ASP A O 1
ATOM 775 N N . ALA A 1 98 ? 9.477 -5.995 -7.803 1.00 94.75 98 ALA A N 1
ATOM 776 C CA . ALA A 1 98 ? 8.528 -7.072 -7.534 1.00 94.75 98 ALA A CA 1
ATOM 777 C C . ALA A 1 98 ? 7.109 -6.739 -8.022 1.00 94.75 98 ALA A C 1
ATOM 779 O O . ALA A 1 98 ? 6.323 -7.647 -8.275 1.00 94.75 98 ALA A O 1
ATOM 780 N N . LEU A 1 99 ? 6.786 -5.460 -8.221 1.00 95.75 99 LEU A N 1
ATOM 781 C CA . LEU A 1 99 ? 5.517 -5.000 -8.791 1.00 95.75 99 LEU A CA 1
ATOM 782 C C . LEU A 1 99 ? 5.633 -4.640 -10.277 1.00 95.75 99 LEU A C 1
ATOM 784 O O . LEU A 1 99 ? 4.636 -4.299 -10.914 1.00 95.75 99 LEU A O 1
ATOM 788 N N . SER A 1 100 ? 6.827 -4.763 -10.852 1.00 94.31 100 SER A N 1
ATOM 789 C CA . SER A 1 100 ? 7.122 -4.398 -12.237 1.00 94.31 100 SER A CA 1
ATOM 790 C C . SER A 1 100 ? 7.187 -5.619 -13.160 1.00 94.31 100 SER A C 1
ATOM 792 O O . SER A 1 100 ? 7.192 -6.767 -12.724 1.00 94.31 100 SER A O 1
ATOM 794 N N . LEU A 1 101 ? 7.177 -5.399 -14.471 1.00 94.31 101 LEU A N 1
ATOM 795 C CA . LEU A 1 101 ? 7.465 -6.402 -15.493 1.00 94.31 101 LEU A CA 1
ATOM 796 C C . LEU A 1 101 ? 8.982 -6.559 -15.652 1.00 94.31 101 LEU A C 1
ATOM 798 O O . LEU A 1 101 ? 9.730 -5.608 -15.455 1.00 94.31 101 LEU A O 1
ATOM 802 N N . ALA A 1 102 ? 9.434 -7.721 -16.135 1.00 89.00 102 ALA A N 1
ATOM 803 C CA . ALA A 1 102 ? 10.859 -7.979 -16.387 1.00 89.00 102 ALA A CA 1
ATOM 804 C C . ALA A 1 102 ? 11.513 -6.990 -17.377 1.00 89.00 102 ALA A C 1
ATOM 806 O O . ALA A 1 102 ? 12.720 -6.796 -17.351 1.00 89.00 102 ALA A O 1
ATOM 807 N N . ARG A 1 103 ? 10.714 -6.360 -18.250 1.00 87.38 103 ARG A N 1
ATOM 808 C CA . ARG A 1 103 ? 11.156 -5.369 -19.248 1.00 87.38 103 ARG A CA 1
ATOM 809 C C . ARG A 1 103 ? 11.104 -3.914 -18.760 1.00 87.38 103 ARG A C 1
ATOM 811 O O . ARG A 1 103 ? 11.260 -3.009 -19.572 1.00 87.38 103 ARG A O 1
ATOM 818 N N . GLY A 1 104 ? 10.816 -3.692 -17.478 1.00 81.69 104 GLY A N 1
ATOM 819 C CA . GLY A 1 104 ? 10.499 -2.375 -16.933 1.00 81.69 104 GLY A CA 1
ATOM 820 C C . GLY A 1 104 ? 9.022 -2.006 -17.115 1.00 81.69 104 GLY A C 1
ATOM 821 O O . GLY A 1 104 ? 8.358 -2.419 -18.071 1.00 81.69 104 GLY A O 1
ATOM 822 N N . GLY A 1 105 ? 8.489 -1.249 -16.157 1.00 90.69 105 GLY A N 1
ATOM 823 C CA . GLY A 1 105 ? 7.095 -0.799 -16.114 1.00 90.69 105 GLY A CA 1
ATOM 824 C C . GLY A 1 105 ? 6.199 -1.634 -15.188 1.00 90.69 105 GLY A C 1
ATOM 825 O O . GLY A 1 105 ? 6.501 -2.794 -14.919 1.00 90.69 105 GLY A O 1
ATOM 826 N N . PRO A 1 106 ? 5.084 -1.068 -14.701 1.00 94.88 106 PRO A N 1
ATOM 827 C CA . PRO A 1 106 ? 4.235 -1.689 -13.685 1.00 94.88 106 PRO A CA 1
ATOM 828 C C . PRO A 1 106 ? 3.486 -2.927 -14.207 1.00 94.88 106 PRO A C 1
ATOM 830 O O . PRO A 1 106 ? 3.027 -2.973 -15.352 1.00 94.88 106 PRO A O 1
ATOM 833 N N . SER A 1 107 ? 3.321 -3.935 -13.351 1.00 97.06 107 SER A N 1
ATOM 834 C CA . SER A 1 107 ? 2.620 -5.186 -13.650 1.00 97.06 107 SER A CA 1
ATOM 835 C C . SER A 1 107 ? 1.298 -5.270 -12.892 1.00 97.06 107 SER A C 1
ATOM 837 O O . SER A 1 107 ? 1.266 -5.581 -11.704 1.00 97.06 107 SER A O 1
ATOM 839 N N . ILE A 1 108 ? 0.178 -5.078 -13.599 1.00 96.00 108 ILE A N 1
ATOM 840 C CA . ILE A 1 108 ? -1.169 -5.166 -13.006 1.00 96.00 108 ILE A CA 1
ATOM 841 C C . ILE A 1 108 ? -1.408 -6.491 -12.272 1.00 96.00 108 ILE A C 1
ATOM 843 O O . ILE A 1 108 ? -2.043 -6.509 -11.221 1.00 96.00 108 ILE A O 1
ATOM 847 N N . LEU A 1 109 ? -0.884 -7.601 -12.803 1.00 97.19 109 LEU A N 1
ATOM 848 C CA . LEU A 1 109 ? -1.051 -8.917 -12.194 1.00 97.19 109 LEU A CA 1
ATOM 849 C C . LEU A 1 109 ? -0.346 -8.988 -10.836 1.00 97.19 109 LEU A C 1
ATOM 851 O O . LEU A 1 109 ? -0.938 -9.474 -9.877 1.00 97.19 109 LEU A O 1
ATOM 855 N N . ARG A 1 110 ? 0.889 -8.479 -10.748 1.00 97.56 110 ARG A N 1
ATOM 856 C CA . ARG A 1 110 ? 1.678 -8.503 -9.508 1.00 97.56 110 ARG A CA 1
ATOM 857 C C . ARG A 1 110 ? 1.106 -7.544 -8.462 1.00 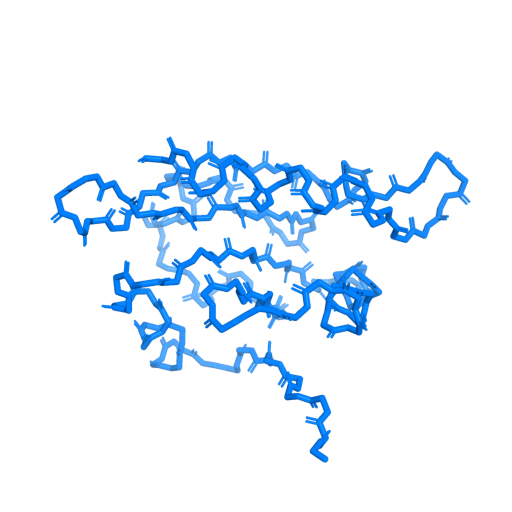97.56 110 ARG A C 1
ATOM 859 O O . ARG A 1 110 ? 0.990 -7.920 -7.304 1.00 97.56 110 ARG A O 1
ATOM 866 N N . ILE A 1 111 ? 0.636 -6.369 -8.883 1.00 97.31 111 ILE A N 1
ATOM 867 C CA . ILE A 1 111 ? -0.065 -5.415 -8.006 1.00 97.31 111 ILE A CA 1
ATOM 868 C C . ILE A 1 111 ? -1.360 -6.031 -7.455 1.00 97.31 111 ILE A C 1
ATOM 870 O O . ILE A 1 111 ? -1.624 -5.967 -6.258 1.00 97.31 111 ILE A O 1
ATOM 874 N N . ARG A 1 112 ? -2.157 -6.698 -8.301 1.00 97.19 112 ARG A N 1
ATOM 875 C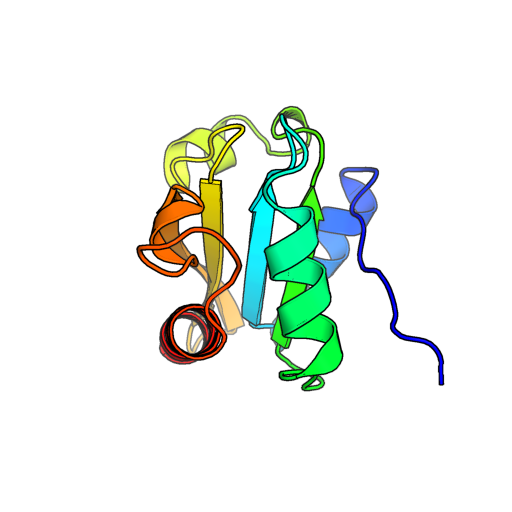 CA . ARG A 1 112 ? -3.367 -7.404 -7.852 1.00 97.19 112 ARG A CA 1
ATOM 876 C C . ARG A 1 112 ? -3.046 -8.519 -6.856 1.00 97.19 112 ARG A C 1
ATOM 878 O O . ARG A 1 112 ? -3.826 -8.742 -5.937 1.00 97.19 112 ARG A O 1
ATOM 885 N N . GLN A 1 113 ? -1.933 -9.226 -7.042 1.00 97.50 113 GLN A N 1
ATOM 886 C CA . GLN A 1 113 ? -1.480 -10.257 -6.106 1.00 97.50 113 GLN A CA 1
ATOM 887 C C . GLN A 1 113 ? -1.070 -9.664 -4.755 1.00 97.50 113 GLN A C 1
ATOM 889 O O . GLN A 1 113 ? -1.416 -10.248 -3.735 1.00 97.50 113 GLN A O 1
ATOM 894 N N . ALA A 1 114 ? -0.405 -8.505 -4.745 1.00 97.12 114 ALA A N 1
ATOM 895 C CA . ALA A 1 114 ? -0.078 -7.785 -3.516 1.00 97.12 114 ALA A CA 1
ATOM 896 C C . ALA A 1 114 ? -1.352 -7.424 -2.733 1.00 97.12 114 ALA A C 1
ATOM 898 O O . ALA A 1 114 ? -1.488 -7.786 -1.568 1.00 97.12 114 ALA A O 1
ATOM 899 N N . PHE A 1 115 ? -2.352 -6.843 -3.404 1.00 97.00 115 PHE A N 1
ATOM 900 C CA . PHE A 1 115 ? -3.657 -6.592 -2.784 1.00 97.00 115 PHE A CA 1
ATOM 901 C C . PHE A 1 115 ? -4.348 -7.864 -2.289 1.00 97.00 115 PHE A C 1
ATOM 903 O O . PHE A 1 115 ? -4.865 -7.884 -1.181 1.00 97.00 115 PHE A O 1
ATOM 910 N N . ALA A 1 116 ? -4.333 -8.941 -3.076 1.00 96.88 116 ALA A N 1
ATOM 911 C CA . ALA A 1 116 ? -4.950 -10.201 -2.671 1.00 96.88 116 ALA A CA 1
ATOM 912 C C . ALA A 1 116 ? -4.306 -10.800 -1.409 1.00 96.88 116 ALA A C 1
ATOM 914 O O . ALA A 1 116 ? -5.008 -11.435 -0.632 1.00 96.88 116 ALA A O 1
ATOM 915 N N . ARG A 1 117 ? -2.999 -10.597 -1.196 1.00 96.94 117 ARG A N 1
ATOM 916 C CA . ARG A 1 117 ? -2.328 -10.980 0.056 1.00 96.94 117 ARG A CA 1
ATOM 917 C C . ARG A 1 117 ? -2.760 -10.089 1.216 1.00 96.94 117 ARG A C 1
ATOM 919 O O . ARG A 1 117 ? -3.015 -10.602 2.297 1.00 96.94 117 ARG A O 1
ATOM 926 N N . GLY A 1 118 ? -2.894 -8.786 0.974 1.00 96.06 118 GLY A N 1
ATOM 927 C CA . GLY A 1 118 ? -3.438 -7.836 1.944 1.00 96.06 118 GLY A CA 1
ATOM 928 C C . GLY A 1 118 ? -4.850 -8.191 2.420 1.00 96.06 118 GLY A C 1
ATOM 929 O O . GLY A 1 118 ? -5.118 -8.162 3.616 1.00 96.06 118 GLY A O 1
ATOM 930 N N . ASP A 1 119 ? -5.716 -8.619 1.501 1.00 95.50 119 ASP A N 1
ATOM 931 C CA . ASP A 1 119 ? -7.099 -9.016 1.804 1.00 95.50 119 ASP A CA 1
ATOM 932 C C . ASP A 1 119 ? -7.209 -10.343 2.590 1.00 95.50 119 ASP A C 1
ATOM 934 O O . ASP A 1 119 ? -8.290 -10.695 3.055 1.00 95.50 119 ASP A O 1
ATOM 938 N N . GLN A 1 120 ? -6.123 -11.117 2.694 1.00 93.62 120 GLN A N 1
ATOM 939 C CA . GLN A 1 120 ? -6.079 -12.424 3.371 1.00 93.62 120 GLN A CA 1
ATOM 940 C C . GLN A 1 120 ? -5.479 -12.362 4.787 1.00 93.62 120 GLN A C 1
ATOM 942 O O . GLN A 1 120 ? -5.221 -13.415 5.375 1.00 93.62 120 GLN A O 1
ATOM 947 N N . ALA A 1 121 ? -5.198 -11.157 5.287 1.00 89.06 121 ALA A N 1
ATOM 948 C CA . ALA A 1 121 ? -4.433 -10.925 6.510 1.00 89.06 121 ALA A CA 1
ATOM 949 C C . ALA A 1 121 ? -5.185 -11.209 7.828 1.00 89.06 121 ALA A C 1
ATOM 951 O O . ALA A 1 121 ? -6.424 -11.386 7.823 1.00 89.06 121 ALA A O 1
#

Radius of gyration: 13.09 Å; chains: 1; bounding box: 28×27×34 Å